Protein AF-A0A246JF49-F1 (afdb_monomer_lite)

Radius of gyration: 30.96 Å; chains: 1; bounding box: 66×32×116 Å

Organism: NCBI:txid431061

pLDDT: mean 73.11, std 18.35, range [35.44, 96.94]

Secondary structure (DSSP, 8-state):
-----------PPPPPP---TTHHHHHHHHHT---GGG--TTTT--HHHHHHHHHHTPPTTS---S---SS--------TT--HHHHHHHHHHHHHHHHHHHHHTTS--SS--THHHHHHHHHHHHHHHHHHHHHHHHHHHHHHHHHHHHHHHHT-

Structure (mmCIF, N/CA/C/O backbone):
data_AF-A0A246JF49-F1
#
_entry.id   AF-A0A246JF49-F1
#
loop_
_atom_site.group_PDB
_atom_site.id
_atom_site.type_symbol
_atom_site.label_atom_id
_atom_site.label_alt_id
_atom_site.label_comp_id
_atom_site.label_asym_id
_atom_site.label_entity_id
_atom_site.label_seq_id
_atom_site.pdbx_PDB_ins_code
_atom_site.Cartn_x
_atom_site.Cartn_y
_atom_site.Cartn_z
_atom_site.occupancy
_atom_site.B_iso_or_equiv
_atom_site.auth_seq_id
_atom_site.auth_comp_id
_atom_site.auth_asym_id
_atom_site.auth_atom_id
_atom_site.pdbx_PDB_model_num
ATOM 1 N N . MET A 1 1 ? 47.143 -18.961 -84.385 1.00 40.41 1 MET A N 1
ATOM 2 C CA . MET A 1 1 ? 47.405 -17.734 -83.596 1.00 40.41 1 MET A CA 1
ATOM 3 C C . MET A 1 1 ? 46.096 -17.390 -82.892 1.00 40.41 1 MET A C 1
ATOM 5 O O . MET A 1 1 ? 45.115 -17.232 -83.598 1.00 40.41 1 MET A O 1
ATOM 9 N N . ALA A 1 2 ? 45.950 -17.706 -81.596 1.00 42.00 2 ALA A N 1
ATOM 10 C CA . ALA A 1 2 ? 46.277 -16.856 -80.426 1.00 42.00 2 ALA A CA 1
ATOM 11 C C . ALA A 1 2 ? 45.307 -15.654 -80.323 1.00 42.00 2 ALA A C 1
ATOM 13 O O . ALA A 1 2 ? 45.207 -14.934 -81.304 1.00 42.00 2 ALA A O 1
ATOM 14 N N . MET A 1 3 ? 44.569 -15.331 -79.251 1.00 53.59 3 MET A N 1
ATOM 15 C CA . MET A 1 3 ? 44.365 -15.784 -77.855 1.00 53.59 3 MET A CA 1
ATOM 16 C C . MET A 1 3 ? 42.979 -15.240 -77.389 1.00 53.59 3 MET A C 1
ATOM 18 O O . MET A 1 3 ? 42.448 -14.349 -78.054 1.00 53.59 3 MET A O 1
ATOM 22 N N . PRO A 1 4 ? 42.398 -15.725 -76.271 1.00 56.62 4 PRO A N 1
ATOM 23 C CA . PRO A 1 4 ? 41.124 -15.258 -75.713 1.00 56.62 4 PRO A CA 1
ATOM 24 C C . PRO A 1 4 ? 41.302 -14.067 -74.748 1.00 56.62 4 PRO A C 1
ATOM 26 O O . PRO A 1 4 ? 42.325 -13.949 -74.078 1.00 56.62 4 PRO A O 1
ATOM 29 N N . ALA A 1 5 ? 40.282 -13.218 -74.635 1.00 50.16 5 ALA A N 1
ATOM 30 C CA . ALA A 1 5 ? 40.129 -12.191 -73.600 1.00 50.16 5 ALA A CA 1
ATOM 31 C C . ALA A 1 5 ? 38.621 -11.997 -73.377 1.00 50.16 5 ALA A C 1
ATOM 33 O O . ALA A 1 5 ? 37.870 -11.962 -74.343 1.00 50.16 5 ALA A O 1
ATOM 34 N N . GLY A 1 6 ? 38.068 -11.893 -72.179 1.00 45.09 6 GLY A N 1
ATOM 35 C CA . GLY A 1 6 ? 38.590 -11.947 -70.825 1.00 45.09 6 GLY A CA 1
ATOM 36 C C . GLY A 1 6 ? 37.361 -11.957 -69.912 1.00 45.09 6 GLY A C 1
ATOM 37 O O . GLY A 1 6 ? 36.331 -11.374 -70.255 1.00 45.09 6 GLY A O 1
ATOM 38 N N . GLY A 1 7 ? 37.447 -12.678 -68.796 1.00 52.38 7 GLY A N 1
ATOM 39 C CA . GLY A 1 7 ? 36.445 -12.621 -67.739 1.00 52.38 7 GLY A CA 1
ATOM 40 C C . GLY A 1 7 ? 36.452 -11.237 -67.098 1.00 52.38 7 GLY A C 1
ATOM 41 O O . GLY A 1 7 ? 37.512 -10.728 -66.740 1.00 52.38 7 GLY A O 1
ATOM 42 N N . GLY A 1 8 ? 35.274 -10.630 -66.996 1.00 47.91 8 GLY A N 1
ATOM 43 C CA . GLY A 1 8 ? 35.033 -9.454 -66.173 1.00 47.91 8 GLY A CA 1
ATOM 44 C C . GLY A 1 8 ? 34.173 -9.870 -64.993 1.00 47.91 8 GLY A C 1
ATOM 45 O O . GLY A 1 8 ? 32.990 -10.152 -65.176 1.00 47.91 8 GLY A O 1
ATOM 46 N N . ASP A 1 9 ? 34.797 -9.943 -63.820 1.00 47.62 9 ASP A N 1
ATOM 47 C CA . ASP A 1 9 ? 34.148 -10.111 -62.524 1.00 47.62 9 ASP A CA 1
ATOM 48 C C . ASP A 1 9 ? 33.047 -9.061 -62.340 1.00 47.62 9 ASP A C 1
ATOM 50 O O . ASP A 1 9 ? 33.297 -7.852 -62.351 1.00 47.62 9 ASP A O 1
ATOM 54 N N . GLY A 1 10 ? 31.816 -9.532 -62.148 1.00 47.66 10 GLY A N 1
ATOM 55 C CA . GLY A 1 10 ? 30.724 -8.725 -61.624 1.00 47.66 10 GLY A CA 1
ATOM 56 C C . GLY A 1 10 ? 30.964 -8.470 -60.142 1.00 47.66 10 GLY A C 1
ATOM 57 O O . GLY A 1 10 ? 30.529 -9.251 -59.304 1.00 47.66 10 GLY A O 1
ATOM 58 N N . GLY A 1 11 ? 31.687 -7.396 -59.824 1.00 47.03 11 GLY A N 1
ATOM 59 C CA . GLY A 1 11 ? 31.828 -6.911 -58.456 1.00 47.03 11 GLY A CA 1
ATOM 60 C C . GLY A 1 11 ? 30.488 -6.390 -57.942 1.00 47.03 11 GLY A C 1
ATOM 61 O O . GLY A 1 11 ? 30.030 -5.327 -58.361 1.00 47.03 11 GLY A O 1
ATOM 62 N N . GLU A 1 12 ? 29.855 -7.145 -57.047 1.00 55.66 12 GLU A N 1
ATOM 63 C CA . GLU A 1 12 ? 28.737 -6.667 -56.235 1.00 55.66 12 GLU A CA 1
ATOM 64 C C . GLU A 1 12 ? 29.178 -5.432 -55.427 1.00 55.66 12 GLU A C 1
ATOM 66 O O . GLU A 1 12 ? 30.285 -5.418 -54.876 1.00 55.66 12 GLU A O 1
ATOM 71 N N . PRO A 1 13 ? 28.354 -4.371 -55.347 1.00 61.47 13 PRO A N 1
ATOM 72 C CA . PRO A 1 13 ? 28.674 -3.222 -54.514 1.00 61.47 13 PRO A CA 1
ATOM 73 C C . PRO A 1 13 ? 28.723 -3.645 -53.036 1.00 61.47 13 PRO A C 1
ATOM 75 O O . PRO A 1 13 ? 27.920 -4.482 -52.616 1.00 61.47 13 PRO A O 1
ATOM 78 N N . PRO A 1 14 ? 29.630 -3.071 -52.222 1.00 59.66 14 PRO A N 1
ATOM 79 C CA . PRO A 1 14 ? 29.676 -3.367 -50.799 1.00 59.66 14 PRO A CA 1
ATOM 80 C C . PRO A 1 14 ? 28.330 -2.998 -50.171 1.00 59.66 14 PRO A C 1
ATOM 82 O O . PRO A 1 14 ? 27.863 -1.863 -50.296 1.00 59.66 14 PRO A O 1
ATOM 85 N N . GLY A 1 15 ? 27.696 -3.978 -49.524 1.00 54.56 15 GLY A N 1
ATOM 86 C CA . GLY A 1 15 ? 26.477 -3.760 -48.757 1.00 54.56 15 GLY A CA 1
ATOM 87 C C . GLY A 1 15 ? 26.682 -2.658 -47.710 1.00 54.56 15 GLY A C 1
ATOM 88 O O . GLY A 1 15 ? 27.812 -2.447 -47.254 1.00 54.56 15 GLY A O 1
ATOM 89 N N . PRO A 1 16 ? 25.613 -1.930 -47.338 1.00 58.16 16 PRO A N 1
ATOM 90 C CA . PRO A 1 16 ? 25.704 -0.892 -46.320 1.00 58.16 16 PRO A CA 1
ATOM 91 C C . PRO A 1 16 ? 26.323 -1.470 -45.038 1.00 58.16 16 PRO A C 1
ATOM 93 O O . PRO A 1 16 ? 26.083 -2.643 -44.727 1.00 58.16 16 PRO A O 1
ATOM 96 N N . PRO A 1 17 ? 27.126 -0.681 -44.296 1.00 58.16 17 PRO A N 1
ATOM 97 C CA . PRO A 1 17 ? 27.689 -1.146 -43.038 1.00 58.16 17 PRO A CA 1
ATOM 98 C C . PRO A 1 17 ? 26.547 -1.627 -42.134 1.00 58.16 17 PRO A C 1
ATOM 100 O O . PRO A 1 17 ? 25.469 -1.022 -42.168 1.00 58.16 17 PRO A O 1
ATOM 103 N N . PRO A 1 18 ? 26.748 -2.698 -41.343 1.00 54.56 18 PRO A N 1
ATOM 104 C CA . PRO A 1 18 ? 25.752 -3.123 -40.374 1.00 54.56 18 PRO A CA 1
ATOM 105 C C . PRO A 1 18 ? 25.425 -1.916 -39.500 1.00 54.56 18 PRO A C 1
ATOM 107 O O . PRO A 1 18 ? 26.291 -1.384 -38.805 1.00 54.56 18 PRO A O 1
ATOM 110 N N . THR A 1 19 ? 24.189 -1.432 -39.599 1.00 52.34 19 THR A N 1
ATOM 111 C CA . THR A 1 19 ? 23.685 -0.401 -38.708 1.00 52.34 19 THR A CA 1
ATOM 112 C C . THR A 1 19 ? 23.844 -0.934 -37.297 1.00 52.34 19 THR A C 1
ATOM 114 O O . THR A 1 19 ? 23.378 -2.031 -36.987 1.00 52.34 19 THR A O 1
ATOM 117 N N . CYS A 1 20 ? 24.553 -0.175 -36.464 1.00 47.50 20 CYS A N 1
ATOM 118 C CA . CYS A 1 20 ? 24.690 -0.407 -35.039 1.00 47.50 20 CYS A CA 1
ATOM 119 C C . CYS A 1 20 ? 23.289 -0.466 -34.412 1.00 47.50 20 CYS A C 1
ATOM 121 O O . CYS A 1 20 ? 22.756 0.531 -33.942 1.00 47.50 20 CYS A O 1
ATOM 123 N N . ALA A 1 21 ? 22.674 -1.647 -34.415 1.00 47.59 21 ALA A N 1
ATOM 124 C CA . ALA A 1 21 ? 21.397 -1.934 -33.772 1.00 47.59 21 ALA A CA 1
ATOM 125 C C . ALA A 1 21 ? 21.523 -2.001 -32.236 1.00 47.59 21 ALA A C 1
ATOM 127 O O . ALA A 1 21 ? 20.625 -2.501 -31.567 1.00 47.59 21 ALA A O 1
ATOM 128 N N . ALA A 1 22 ? 22.641 -1.519 -31.684 1.00 48.09 22 ALA A N 1
ATOM 129 C CA . ALA A 1 22 ? 22.886 -1.436 -30.253 1.00 48.09 22 ALA A CA 1
ATOM 130 C C . ALA A 1 22 ? 22.164 -0.235 -29.612 1.00 48.09 22 ALA A C 1
ATOM 132 O O . ALA A 1 22 ? 21.688 -0.371 -28.495 1.00 48.09 22 ALA A O 1
ATOM 133 N N . ASP A 1 23 ? 21.964 0.874 -30.337 1.00 47.97 23 ASP A N 1
ATOM 134 C CA . ASP A 1 23 ? 21.362 2.091 -29.756 1.00 47.97 23 ASP A CA 1
ATOM 135 C C . ASP A 1 23 ? 19.824 2.135 -29.841 1.00 47.97 23 ASP A C 1
ATOM 137 O O . ASP A 1 23 ? 19.176 2.940 -29.178 1.00 47.97 23 ASP A O 1
ATOM 141 N N . ALA A 1 24 ? 19.197 1.269 -30.645 1.00 46.12 24 ALA A N 1
ATOM 142 C CA . ALA A 1 24 ? 17.740 1.269 -30.817 1.00 46.12 24 ALA A CA 1
ATOM 143 C C . ALA A 1 24 ? 16.989 0.489 -29.720 1.00 46.12 24 ALA A C 1
ATOM 145 O O . ALA A 1 24 ? 15.789 0.694 -29.539 1.00 46.12 24 ALA A O 1
ATOM 146 N N . ALA A 1 25 ? 17.671 -0.411 -29.003 1.00 47.34 25 ALA A N 1
ATOM 147 C CA . ALA A 1 25 ? 17.065 -1.210 -27.938 1.00 47.34 25 ALA A CA 1
ATOM 148 C C . ALA A 1 25 ? 16.906 -0.416 -26.629 1.00 47.34 25 ALA A C 1
ATOM 150 O O . ALA A 1 25 ? 15.902 -0.585 -25.935 1.00 47.34 25 ALA A O 1
ATOM 151 N N . ASP A 1 26 ? 17.843 0.489 -26.330 1.00 47.78 26 ASP A N 1
ATOM 152 C CA . ASP A 1 26 ? 17.783 1.338 -25.133 1.00 47.78 26 ASP A CA 1
ATOM 153 C C . ASP A 1 26 ? 16.735 2.451 -25.258 1.00 47.78 26 ASP A C 1
ATOM 155 O O . ASP A 1 26 ? 16.041 2.773 -24.291 1.00 47.78 26 ASP A O 1
ATOM 159 N N . ASP A 1 27 ? 16.520 2.979 -26.464 1.00 46.75 27 ASP A N 1
ATOM 160 C CA . ASP A 1 27 ? 15.551 4.056 -26.698 1.00 46.75 27 ASP A CA 1
ATOM 161 C C . ASP A 1 27 ? 14.083 3.571 -26.578 1.00 46.75 27 ASP A C 1
ATOM 163 O O . ASP A 1 27 ? 13.183 4.343 -26.231 1.00 46.75 27 ASP A O 1
ATOM 167 N N . ASP A 1 28 ? 13.824 2.272 -26.792 1.00 49.16 28 ASP A N 1
ATOM 168 C CA . ASP A 1 28 ? 12.492 1.653 -26.652 1.00 49.16 28 ASP A CA 1
ATOM 169 C C . ASP A 1 28 ? 12.162 1.286 -25.183 1.00 49.16 28 ASP A C 1
ATOM 171 O O . ASP A 1 28 ? 10.991 1.284 -24.784 1.00 49.16 28 ASP A O 1
ATOM 175 N N . LEU A 1 29 ? 13.187 1.070 -24.342 1.00 51.66 29 LEU A N 1
ATOM 176 C CA . LEU A 1 29 ? 13.067 0.903 -22.883 1.00 51.66 29 LEU A CA 1
ATOM 177 C C . LEU A 1 29 ? 12.678 2.216 -22.182 1.00 51.66 29 LEU A C 1
ATOM 179 O O . LEU A 1 29 ? 11.835 2.210 -21.281 1.00 51.66 29 LEU A O 1
ATOM 183 N N . VAL A 1 30 ? 13.216 3.353 -22.638 1.00 50.25 30 VAL A N 1
ATOM 184 C CA . VAL A 1 30 ? 12.867 4.696 -22.128 1.00 50.25 30 VAL A CA 1
ATOM 185 C C . VAL A 1 30 ? 11.428 5.080 -22.472 1.00 50.25 30 VAL A C 1
ATOM 187 O O . VAL A 1 30 ? 10.720 5.672 -21.653 1.00 50.25 30 VAL A O 1
ATOM 190 N N . ARG A 1 31 ? 10.962 4.731 -23.679 1.00 46.41 31 ARG A N 1
ATOM 191 C CA . ARG A 1 31 ? 9.649 5.156 -24.201 1.00 46.41 31 ARG A CA 1
ATOM 192 C C . ARG A 1 31 ? 8.463 4.352 -23.662 1.00 46.41 31 ARG A C 1
ATOM 194 O O . ARG A 1 31 ? 7.331 4.822 -23.761 1.00 46.41 31 ARG A O 1
ATOM 201 N N . ARG A 1 32 ? 8.684 3.185 -23.046 1.00 58.06 32 ARG A N 1
ATOM 202 C CA . ARG A 1 32 ? 7.617 2.322 -22.489 1.00 58.06 32 ARG A CA 1
ATOM 203 C C . ARG A 1 32 ? 7.511 2.366 -20.965 1.00 58.06 32 ARG A C 1
ATOM 205 O O . ARG A 1 32 ? 7.029 1.422 -20.339 1.00 58.06 32 ARG A O 1
ATOM 212 N N . ARG A 1 33 ? 7.943 3.458 -20.333 1.00 74.25 33 ARG A N 1
ATOM 213 C CA . ARG A 1 33 ? 7.858 3.583 -18.878 1.00 74.25 33 ARG A CA 1
ATOM 214 C C . ARG A 1 33 ? 6.417 3.837 -18.431 1.00 74.25 33 ARG A C 1
ATOM 216 O O . ARG A 1 33 ? 5.882 4.929 -18.601 1.00 74.25 33 ARG A O 1
ATOM 223 N N . ILE A 1 34 ? 5.812 2.847 -17.776 1.00 82.81 34 ILE A N 1
ATOM 224 C CA . ILE A 1 34 ? 4.566 3.048 -17.027 1.00 82.81 34 ILE A CA 1
ATOM 225 C C . ILE A 1 34 ? 4.872 4.030 -15.882 1.00 82.81 34 ILE A C 1
ATOM 227 O O . ILE A 1 34 ? 5.784 3.749 -15.089 1.00 82.81 34 ILE A O 1
ATOM 231 N N . PRO A 1 35 ? 4.161 5.170 -15.773 1.00 89.69 35 PRO A N 1
ATOM 232 C CA . PRO A 1 35 ? 4.380 6.116 -14.684 1.00 89.69 35 PRO A CA 1
ATOM 233 C C . PRO A 1 35 ? 4.177 5.442 -13.325 1.00 89.69 35 PRO A C 1
ATOM 235 O O . PRO A 1 35 ? 3.277 4.616 -13.184 1.00 89.69 35 PRO A O 1
ATOM 238 N N . LEU A 1 36 ? 4.976 5.817 -12.319 1.00 90.62 36 LEU A N 1
ATOM 239 C CA . LEU A 1 36 ? 5.034 5.148 -11.009 1.00 90.62 36 LEU A CA 1
ATOM 240 C C . LEU A 1 36 ? 3.650 4.890 -10.392 1.00 90.62 36 LEU A C 1
ATOM 242 O O . LEU A 1 36 ? 3.382 3.795 -9.907 1.00 90.62 36 LEU A O 1
ATOM 246 N N . LEU A 1 37 ? 2.751 5.875 -10.467 1.00 94.06 37 LEU A N 1
ATOM 247 C CA . LEU A 1 37 ? 1.401 5.798 -9.900 1.00 94.06 37 LEU A CA 1
ATOM 248 C C . LEU A 1 37 ? 0.482 4.784 -10.603 1.00 94.06 37 LEU A C 1
ATOM 250 O O . LEU A 1 37 ? -0.488 4.326 -10.004 1.00 94.06 37 LEU A O 1
ATOM 254 N N . HIS A 1 38 ? 0.774 4.424 -11.852 1.00 93.06 38 HIS A N 1
ATOM 255 C CA . HIS A 1 38 ? -0.003 3.463 -12.638 1.00 93.06 38 HIS A CA 1
ATOM 256 C C . HIS A 1 38 ? 0.586 2.050 -12.617 1.00 93.06 38 HIS A C 1
ATOM 258 O O . HIS A 1 38 ? -0.009 1.138 -13.186 1.00 93.06 38 HIS A O 1
ATOM 264 N N . ARG A 1 39 ? 1.740 1.850 -11.972 1.00 90.44 39 ARG A N 1
ATOM 265 C CA . ARG A 1 39 ? 2.373 0.532 -11.868 1.00 90.44 39 ARG A CA 1
ATOM 266 C C . ARG A 1 39 ? 1.613 -0.377 -10.921 1.00 90.44 39 ARG A C 1
ATOM 268 O O . ARG A 1 39 ? 1.010 0.105 -9.969 1.00 90.44 39 ARG A O 1
ATOM 275 N N . GLN A 1 40 ? 1.694 -1.676 -11.185 1.00 92.56 40 GLN A N 1
ATOM 276 C CA . GLN A 1 40 ? 1.131 -2.746 -10.365 1.00 92.56 40 GLN A CA 1
ATOM 277 C C . GLN A 1 40 ? 2.280 -3.568 -9.760 1.00 92.56 40 GLN A C 1
ATOM 279 O O . GLN A 1 40 ? 2.639 -4.600 -10.328 1.00 92.56 40 GLN A O 1
ATOM 284 N N . PRO A 1 41 ? 2.880 -3.122 -8.641 1.00 90.06 41 PRO A N 1
ATOM 285 C CA . PRO A 1 41 ? 4.068 -3.766 -8.058 1.00 90.06 41 PRO A CA 1
ATOM 286 C C . PRO A 1 41 ? 3.809 -5.215 -7.608 1.00 90.06 41 PRO A C 1
ATOM 288 O O . PRO A 1 41 ? 4.726 -6.010 -7.485 1.00 90.06 41 PRO A O 1
ATOM 291 N N . LEU A 1 42 ? 2.544 -5.595 -7.404 1.00 89.44 42 LEU A N 1
ATOM 292 C CA . LEU A 1 42 ? 2.159 -6.942 -6.976 1.00 89.44 42 LEU A CA 1
ATOM 293 C C . LEU A 1 42 ? 1.791 -7.885 -8.133 1.00 89.44 42 LEU A C 1
ATOM 295 O O . LEU A 1 42 ? 1.412 -9.030 -7.887 1.00 89.44 42 LEU A O 1
ATOM 299 N N . HIS A 1 43 ? 1.840 -7.427 -9.389 1.00 88.94 43 HIS A N 1
ATOM 300 C CA . HIS A 1 43 ? 1.297 -8.187 -10.521 1.00 88.94 43 HIS A CA 1
ATOM 301 C C . HIS A 1 43 ? 1.983 -9.551 -10.715 1.00 88.94 43 HIS A C 1
ATOM 303 O O . HIS A 1 43 ? 1.318 -10.527 -11.057 1.00 88.94 43 HIS A O 1
ATOM 309 N N . GLY A 1 44 ? 3.296 -9.622 -10.474 1.00 85.00 44 GLY A N 1
ATOM 310 C CA . GLY A 1 44 ? 4.097 -10.845 -10.601 1.00 85.00 44 GLY A CA 1
ATOM 311 C C . GLY A 1 44 ? 4.240 -11.661 -9.314 1.00 85.00 44 GLY A C 1
ATOM 312 O O . GLY A 1 44 ? 4.874 -12.714 -9.339 1.00 85.00 44 GLY A O 1
ATOM 313 N N . GLU A 1 45 ? 3.673 -11.200 -8.198 1.00 88.00 45 GLU A N 1
ATOM 314 C CA . GLU A 1 45 ? 3.964 -11.766 -6.882 1.00 88.00 45 GLU A CA 1
ATOM 315 C C . GLU A 1 45 ? 3.128 -13.006 -6.542 1.00 88.00 45 GLU A C 1
ATOM 317 O O . GLU A 1 45 ? 1.932 -13.118 -6.851 1.00 88.00 45 GLU A O 1
ATOM 322 N N . SER A 1 46 ? 3.759 -13.957 -5.851 1.00 85.38 46 SER A N 1
ATOM 323 C CA . SER A 1 46 ? 3.108 -15.192 -5.391 1.00 85.38 46 SER A CA 1
ATOM 324 C C . SER A 1 46 ? 2.112 -14.930 -4.254 1.00 85.38 46 SER A C 1
ATOM 326 O O . SER A 1 46 ? 2.233 -13.947 -3.531 1.00 85.38 46 SER A O 1
ATOM 328 N N . GLU A 1 47 ? 1.126 -15.814 -4.061 1.00 83.88 47 GLU A N 1
ATOM 329 C CA . GLU A 1 47 ? 0.161 -15.661 -2.951 1.00 83.88 47 GLU A CA 1
ATOM 330 C C . GLU A 1 47 ? 0.875 -15.734 -1.599 1.00 83.88 47 GLU A C 1
ATOM 332 O O . GLU A 1 47 ? 0.617 -14.915 -0.728 1.00 83.88 47 GLU A O 1
ATOM 337 N N . ALA A 1 48 ? 1.873 -16.615 -1.485 1.00 80.06 48 ALA A N 1
ATOM 338 C CA . ALA A 1 48 ? 2.722 -16.723 -0.303 1.00 80.06 48 ALA A CA 1
ATOM 339 C C . ALA A 1 48 ? 3.479 -15.422 0.016 1.00 80.06 48 ALA A C 1
ATOM 341 O O . ALA A 1 48 ? 3.736 -15.137 1.182 1.00 80.06 48 ALA A O 1
ATOM 342 N N . PHE A 1 49 ? 3.836 -14.630 -1.000 1.00 81.12 49 PHE A N 1
ATOM 343 C CA . PHE A 1 49 ? 4.458 -13.324 -0.794 1.00 81.12 49 PHE A CA 1
ATOM 344 C C . PHE A 1 49 ? 3.446 -12.275 -0.319 1.00 81.12 49 PHE A C 1
ATOM 346 O O . PHE A 1 49 ? 3.757 -11.485 0.568 1.00 81.12 49 PHE A O 1
ATOM 353 N N . LEU A 1 50 ? 2.228 -12.284 -0.868 1.00 82.94 50 LEU A N 1
ATOM 354 C CA . LEU A 1 50 ? 1.151 -11.396 -0.417 1.00 82.94 50 LEU A CA 1
ATOM 355 C C . LEU A 1 50 ? 0.747 -11.689 1.027 1.00 82.94 50 LEU A C 1
ATOM 357 O O . LEU A 1 50 ? 0.531 -10.759 1.805 1.00 82.94 50 LEU A O 1
ATOM 361 N N . ASP A 1 51 ? 0.712 -12.972 1.386 1.00 82.25 51 ASP A N 1
ATOM 362 C CA . ASP A 1 51 ? 0.613 -13.389 2.771 1.00 82.25 51 ASP A CA 1
ATOM 363 C C . ASP A 1 51 ? 1.826 -12.840 3.518 1.00 82.25 51 ASP A C 1
ATOM 365 O O . ASP A 1 51 ? 1.654 -11.948 4.328 1.00 82.25 51 ASP A O 1
ATOM 369 N N . PHE A 1 52 ? 3.063 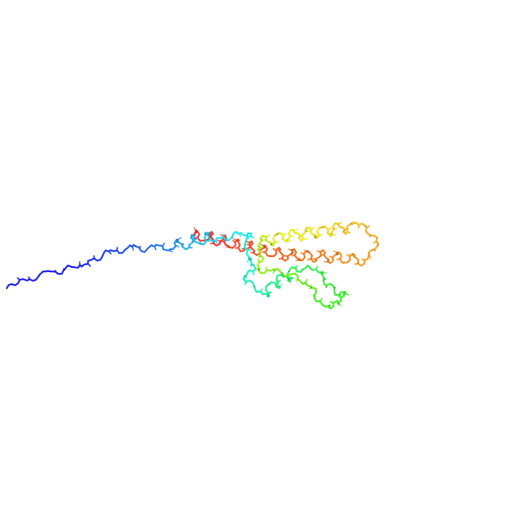-13.210 3.199 1.00 82.25 52 PHE A N 1
ATOM 370 C CA . PHE A 1 52 ? 4.241 -12.687 3.908 1.00 82.25 52 PHE A CA 1
ATOM 371 C C . PHE A 1 52 ? 4.219 -11.161 4.157 1.00 82.25 52 PHE A C 1
ATOM 373 O O . PHE A 1 52 ? 4.444 -10.734 5.291 1.00 82.25 52 PHE A O 1
ATOM 380 N N . LEU A 1 53 ? 3.854 -10.348 3.158 1.00 81.19 53 LEU A N 1
ATOM 381 C CA . LEU A 1 53 ? 3.642 -8.901 3.297 1.00 81.19 53 LEU A CA 1
ATOM 382 C C . LEU A 1 53 ? 2.642 -8.553 4.402 1.00 81.19 53 LEU A C 1
ATOM 384 O O . LEU A 1 53 ? 2.897 -7.675 5.224 1.00 81.19 53 LEU A O 1
ATOM 388 N N . ALA A 1 54 ? 1.506 -9.231 4.444 1.00 82.12 54 ALA A N 1
ATOM 389 C CA . ALA A 1 54 ? 0.526 -9.041 5.495 1.00 82.12 54 ALA A CA 1
ATOM 390 C C . ALA A 1 54 ? 0.983 -9.602 6.862 1.00 82.12 54 ALA A C 1
ATOM 392 O O . ALA A 1 54 ? 0.390 -9.244 7.866 1.00 82.12 54 ALA A O 1
ATOM 393 N N . ASP A 1 55 ? 2.008 -10.460 6.954 1.00 80.94 55 ASP A N 1
ATOM 394 C CA . ASP A 1 55 ? 2.505 -10.981 8.246 1.00 80.94 55 ASP A CA 1
ATOM 395 C C . ASP A 1 55 ? 3.512 -10.010 8.851 1.00 80.94 55 ASP A C 1
ATOM 397 O O . ASP A 1 55 ? 3.433 -9.665 10.028 1.00 80.94 55 ASP A O 1
ATOM 401 N N . ILE A 1 56 ? 4.449 -9.525 8.033 1.00 80.06 56 ILE A N 1
ATOM 402 C CA . ILE A 1 56 ? 5.478 -8.583 8.492 1.00 80.06 56 ILE A CA 1
ATOM 403 C C . ILE A 1 56 ? 4.893 -7.231 8.908 1.00 80.06 56 ILE A C 1
ATOM 405 O O . ILE A 1 56 ? 5.496 -6.524 9.710 1.00 80.06 56 ILE A O 1
ATOM 409 N N . ASN A 1 57 ? 3.717 -6.887 8.378 1.00 77.00 57 ASN A N 1
ATOM 410 C CA . ASN A 1 57 ? 2.989 -5.665 8.704 1.00 77.00 57 ASN A CA 1
ATOM 411 C C . ASN A 1 57 ? 1.990 -5.852 9.861 1.00 77.00 57 ASN A C 1
ATOM 413 O O . ASN A 1 57 ? 1.200 -4.948 10.149 1.00 77.00 57 ASN A O 1
ATOM 417 N N . GLU A 1 58 ? 1.983 -7.007 10.538 1.00 75.38 58 GLU A N 1
ATOM 418 C CA . GLU A 1 58 ? 1.221 -7.171 11.778 1.00 75.38 58 GLU A CA 1
ATOM 419 C C . GLU A 1 58 ? 1.756 -6.239 12.877 1.00 75.38 58 GLU A C 1
ATOM 421 O O . GLU A 1 58 ? 2.953 -6.174 13.149 1.00 75.38 58 GLU A O 1
ATOM 426 N N . VAL A 1 59 ? 0.852 -5.527 13.557 1.00 62.72 59 VAL A N 1
ATOM 427 C CA . VAL A 1 59 ? 1.211 -4.655 14.683 1.00 62.72 59 VAL A CA 1
ATOM 428 C C . VAL A 1 59 ? 1.496 -5.519 15.927 1.00 62.72 59 VAL A C 1
ATOM 430 O O . VAL A 1 59 ? 0.597 -6.241 16.383 1.00 62.72 59 VAL A O 1
ATOM 433 N N . PRO A 1 60 ? 2.709 -5.461 16.520 1.00 59.50 60 PRO A N 1
ATOM 434 C CA . PRO A 1 60 ? 3.045 -6.228 17.719 1.00 59.50 60 PRO A CA 1
ATOM 435 C C . PRO A 1 60 ? 2.091 -5.922 18.884 1.00 59.50 60 PRO A C 1
ATOM 437 O O . PRO A 1 60 ? 1.744 -4.769 19.128 1.00 59.50 60 PRO A O 1
ATOM 440 N N . GLY A 1 61 ? 1.680 -6.952 19.632 1.00 56.22 61 GLY A N 1
ATOM 441 C CA . GLY A 1 61 ? 0.769 -6.810 20.782 1.00 56.22 61 GLY A CA 1
ATOM 442 C C . GLY A 1 61 ? -0.720 -7.034 20.480 1.00 56.22 61 GLY A C 1
ATOM 443 O O . GLY A 1 61 ? -1.522 -7.041 21.407 1.00 56.22 61 GLY A O 1
ATOM 444 N N . ARG A 1 62 ? -1.090 -7.302 19.217 1.00 54.66 62 ARG A N 1
ATOM 445 C CA . ARG A 1 62 ? -2.445 -7.720 18.789 1.00 54.66 62 ARG A CA 1
ATOM 446 C C . ARG A 1 62 ? -2.916 -9.039 19.423 1.00 54.66 62 ARG A C 1
ATOM 448 O O . ARG A 1 62 ? -4.108 -9.296 19.528 1.00 54.66 62 ARG A O 1
ATOM 455 N N . ARG A 1 63 ? -1.978 -9.911 19.800 1.00 52.75 63 ARG A N 1
ATOM 456 C CA . ARG A 1 63 ? -2.241 -11.304 20.189 1.00 52.75 63 ARG A CA 1
ATOM 457 C C . ARG A 1 63 ? -1.723 -11.607 21.593 1.00 52.75 63 ARG A C 1
ATOM 459 O O . ARG A 1 63 ? -0.895 -12.494 21.766 1.00 52.75 63 ARG A O 1
ATOM 466 N N . GLU A 1 64 ? -2.216 -10.909 22.614 1.00 40.94 64 GLU A N 1
ATOM 467 C CA . GLU A 1 64 ? -2.344 -11.608 23.896 1.00 40.94 64 GLU A CA 1
ATOM 468 C C . GLU A 1 64 ? -3.523 -12.582 23.750 1.00 40.94 64 GLU A C 1
ATOM 470 O O . GLU A 1 64 ? -4.628 -12.144 23.420 1.00 40.94 64 GLU A O 1
ATOM 475 N N . PRO A 1 65 ? -3.330 -13.899 23.941 1.00 41.47 65 PRO A N 1
ATOM 476 C CA . PRO A 1 65 ? -4.389 -14.887 23.785 1.00 41.47 65 PRO A CA 1
ATOM 477 C C . PRO A 1 65 ? -5.346 -14.785 24.976 1.00 41.47 65 PRO A C 1
ATOM 479 O O . PRO A 1 65 ? -5.332 -15.628 25.867 1.00 41.47 65 PRO A O 1
ATOM 482 N N . ARG A 1 66 ? -6.156 -13.724 25.043 1.00 46.94 66 ARG A N 1
ATOM 483 C CA . ARG A 1 66 ? -7.166 -13.583 26.098 1.00 46.94 66 ARG A CA 1
ATOM 484 C C . ARG A 1 66 ? -8.511 -14.167 25.710 1.00 46.94 66 ARG A C 1
ATOM 486 O O . ARG A 1 66 ? -9.208 -14.625 26.602 1.00 46.94 66 ARG A O 1
ATOM 493 N N . HIS A 1 67 ? -8.846 -14.269 24.425 1.00 38.50 67 HIS A N 1
ATOM 494 C CA . HIS A 1 67 ? -10.064 -14.958 24.000 1.00 38.50 67 HIS A CA 1
ATOM 495 C C . HIS A 1 67 ? -9.836 -15.709 22.689 1.00 38.50 67 HIS A C 1
ATOM 497 O O . HIS A 1 67 ? -9.725 -15.117 21.619 1.00 38.50 67 HIS A O 1
ATOM 503 N N . ALA A 1 68 ? -9.791 -17.038 22.779 1.00 38.31 68 ALA A N 1
ATOM 504 C CA . ALA A 1 68 ? -9.906 -17.929 21.635 1.00 38.31 68 ALA A CA 1
ATOM 505 C C . ALA A 1 68 ? -11.312 -17.792 21.025 1.00 38.31 68 ALA A C 1
ATOM 507 O O . ALA A 1 68 ? -12.207 -18.583 21.312 1.00 38.31 68 ALA A O 1
ATOM 508 N N . ARG A 1 69 ? -11.533 -16.771 20.192 1.00 42.38 69 ARG A N 1
ATOM 509 C CA . ARG A 1 69 ? -12.646 -16.784 19.241 1.00 42.38 69 ARG A CA 1
ATOM 510 C C . ARG A 1 69 ? -12.183 -17.570 18.018 1.00 42.38 69 ARG A C 1
ATOM 512 O O . ARG A 1 69 ? -11.290 -17.155 17.289 1.00 42.38 69 ARG A O 1
ATOM 519 N N . HIS A 1 70 ? -12.743 -18.768 17.879 1.00 35.44 70 HIS A N 1
ATOM 520 C CA . HIS A 1 70 ? -12.632 -19.612 16.698 1.00 35.44 70 HIS A CA 1
ATOM 521 C C . HIS A 1 70 ? -13.050 -18.838 15.439 1.00 35.44 70 HIS A C 1
ATOM 523 O O . HIS A 1 70 ? -14.121 -18.239 15.415 1.00 35.44 70 HIS A O 1
ATOM 529 N N . GLY A 1 71 ? -12.210 -18.895 14.404 1.00 39.97 71 GLY A N 1
ATOM 530 C CA . GLY A 1 71 ? -12.400 -18.200 13.130 1.00 39.97 71 GLY A CA 1
ATOM 531 C C . GLY A 1 71 ? -11.344 -17.119 12.955 1.00 39.97 71 GLY A C 1
ATOM 532 O O . GLY A 1 71 ? -11.430 -16.066 13.576 1.00 39.97 71 GLY A O 1
ATOM 533 N N . GLY A 1 72 ? -10.315 -17.401 12.150 1.00 47.94 72 GLY A N 1
ATOM 534 C CA . GLY A 1 72 ? -9.287 -16.416 11.820 1.00 47.94 72 GLY A CA 1
ATOM 535 C C . GLY A 1 72 ? -9.951 -15.148 11.292 1.00 47.94 72 GLY A C 1
ATOM 536 O O . GLY A 1 72 ? -10.687 -15.200 10.310 1.00 47.94 72 GLY A O 1
ATOM 537 N N . TRP A 1 73 ? -9.741 -14.033 11.987 1.00 53.72 73 TRP A N 1
ATOM 538 C CA . TRP A 1 73 ? -10.212 -12.729 11.540 1.00 53.72 73 TRP A CA 1
ATOM 539 C C . TRP A 1 73 ? -9.668 -12.465 10.133 1.00 53.72 73 TRP A C 1
ATOM 541 O O . TRP A 1 73 ? -8.502 -12.795 9.882 1.00 53.72 73 TRP A O 1
ATOM 551 N N . PRO A 1 74 ? -10.480 -11.919 9.210 1.00 60.12 74 PRO A N 1
ATOM 552 C CA . PRO A 1 74 ? -10.048 -11.693 7.841 1.00 60.12 74 PRO A CA 1
ATOM 553 C C . PRO A 1 74 ? -8.840 -10.758 7.854 1.00 60.12 74 PRO A C 1
ATOM 555 O O . PRO A 1 74 ? -8.914 -9.612 8.287 1.00 60.12 74 PRO A O 1
ATOM 558 N N . ARG A 1 75 ? -7.700 -11.289 7.428 1.00 72.88 75 ARG A N 1
ATOM 559 C CA . ARG A 1 75 ? -6.464 -10.538 7.267 1.00 72.88 75 ARG A CA 1
ATOM 560 C C . ARG A 1 75 ? -6.543 -9.741 5.978 1.00 72.88 75 ARG A C 1
ATOM 562 O O . ARG A 1 75 ? -7.012 -10.250 4.961 1.00 72.88 75 ARG A O 1
ATOM 569 N N . PHE A 1 76 ? -6.096 -8.494 6.023 1.00 83.25 76 PHE A N 1
ATOM 570 C CA . PHE A 1 76 ? -6.041 -7.680 4.823 1.00 83.25 76 PHE A CA 1
ATOM 571 C C . PHE A 1 76 ? -4.881 -8.138 3.945 1.00 83.25 76 PHE A C 1
ATOM 573 O O . PHE A 1 76 ? -3.731 -8.137 4.374 1.00 83.25 76 PHE A O 1
ATOM 580 N N . VAL A 1 77 ? -5.200 -8.509 2.709 1.00 86.19 77 VAL A N 1
ATOM 581 C CA . VAL A 1 77 ? -4.221 -8.882 1.692 1.00 86.19 77 VAL A CA 1
ATOM 582 C C . VAL A 1 77 ? -4.427 -7.958 0.493 1.00 86.19 77 VAL A C 1
ATOM 584 O O . VAL A 1 77 ? -5.534 -7.914 -0.057 1.00 86.19 77 VAL A O 1
ATOM 587 N N . PRO A 1 78 ? -3.411 -7.180 0.083 1.00 86.31 78 PRO A N 1
ATOM 588 C CA . PRO A 1 78 ? -3.551 -6.270 -1.042 1.00 86.31 78 PRO A CA 1
ATOM 589 C C . PRO A 1 78 ? -3.736 -7.043 -2.356 1.00 86.31 78 PRO A C 1
ATOM 591 O O . PRO A 1 78 ? -3.124 -8.081 -2.598 1.00 86.31 78 PRO A O 1
ATOM 594 N N . SER A 1 79 ? -4.595 -6.520 -3.233 1.00 90.19 79 SER A N 1
ATOM 595 C CA . SER A 1 79 ? -4.871 -7.131 -4.538 1.00 90.19 79 SER A CA 1
ATOM 596 C C . SER A 1 79 ? -3.664 -7.038 -5.475 1.00 90.19 79 SER A C 1
ATOM 598 O O . SER A 1 79 ? -3.067 -5.974 -5.609 1.00 90.19 79 SER A O 1
ATOM 600 N N . ARG A 1 80 ? -3.385 -8.101 -6.239 1.00 89.25 80 ARG A N 1
ATOM 601 C CA . ARG A 1 80 ? -2.353 -8.103 -7.299 1.00 89.25 80 ARG A CA 1
ATOM 602 C C . ARG A 1 80 ? -2.547 -7.025 -8.363 1.00 89.25 80 ARG A C 1
ATOM 604 O O . ARG A 1 80 ? -1.584 -6.556 -8.958 1.00 89.25 80 ARG A O 1
ATOM 611 N N . ALA A 1 81 ? -3.797 -6.646 -8.625 1.00 91.75 81 ALA A N 1
ATOM 612 C CA . ALA A 1 81 ? -4.131 -5.614 -9.603 1.00 91.75 81 ALA A CA 1
ATOM 613 C C . ALA A 1 81 ? -4.005 -4.189 -9.033 1.00 91.75 81 ALA A C 1
ATOM 615 O O . ALA A 1 81 ? -4.242 -3.216 -9.756 1.00 91.75 81 ALA A O 1
ATOM 616 N N . MET A 1 82 ? -3.673 -4.054 -7.744 1.00 92.62 82 MET A N 1
ATOM 617 C CA . MET A 1 82 ? -3.538 -2.766 -7.081 1.00 92.62 82 MET A CA 1
ATOM 618 C C . MET A 1 82 ? -2.418 -1.959 -7.725 1.00 92.62 82 MET A C 1
ATOM 620 O O . MET A 1 82 ? -1.288 -2.425 -7.860 1.00 92.62 82 MET A O 1
ATOM 624 N N . THR A 1 83 ? -2.746 -0.730 -8.115 1.00 95.69 83 THR A N 1
ATOM 625 C CA . THR A 1 83 ? -1.745 0.218 -8.589 1.00 95.69 83 THR A CA 1
ATOM 626 C C . THR A 1 83 ? -1.107 0.958 -7.421 1.00 95.69 83 THR A C 1
ATOM 628 O O . THR A 1 83 ? -1.748 1.137 -6.384 1.00 95.69 83 THR A O 1
ATOM 631 N N . THR A 1 84 ? 0.109 1.477 -7.593 1.00 94.94 84 THR A N 1
ATOM 632 C CA . THR A 1 84 ? 0.769 2.334 -6.589 1.00 94.94 84 THR A CA 1
ATOM 633 C C . THR A 1 84 ? -0.107 3.529 -6.196 1.00 94.94 84 THR A C 1
ATOM 635 O O . THR A 1 84 ? -0.232 3.864 -5.021 1.00 94.94 84 THR A O 1
ATOM 638 N N . GLY A 1 85 ? -0.765 4.164 -7.172 1.00 95.25 85 GLY A N 1
ATOM 639 C CA . GLY A 1 85 ? -1.698 5.264 -6.924 1.00 95.25 85 GLY A CA 1
ATOM 640 C C . GLY A 1 85 ? -2.944 4.821 -6.154 1.00 95.25 85 GLY A C 1
ATOM 641 O O . GLY A 1 85 ? -3.386 5.526 -5.247 1.00 95.25 85 GLY A O 1
ATOM 642 N N . GLY A 1 86 ? -3.478 3.635 -6.463 1.00 96.12 86 GLY A N 1
ATOM 643 C CA . GLY A 1 86 ? -4.581 3.032 -5.713 1.00 96.12 86 GLY A CA 1
ATOM 644 C C . GLY A 1 86 ? -4.195 2.699 -4.269 1.00 96.12 86 GLY A C 1
ATOM 645 O O . GLY A 1 86 ? -4.977 2.960 -3.353 1.00 96.12 86 GLY A O 1
ATOM 646 N N . ALA A 1 87 ? -2.973 2.201 -4.057 1.00 94.88 87 ALA A N 1
ATOM 647 C CA . ALA A 1 87 ? -2.424 1.938 -2.733 1.00 94.88 87 ALA A CA 1
ATOM 648 C C . ALA A 1 87 ? -2.282 3.230 -1.915 1.00 94.88 87 ALA A C 1
ATOM 650 O O . ALA A 1 87 ? -2.749 3.280 -0.782 1.00 94.88 87 ALA A O 1
ATOM 651 N N . LEU A 1 88 ? -1.742 4.305 -2.503 1.00 96.88 88 LEU A N 1
ATOM 652 C CA . LEU A 1 88 ? -1.626 5.621 -1.854 1.00 96.88 88 LEU A CA 1
ATOM 653 C C . LEU A 1 88 ? -2.982 6.221 -1.468 1.00 96.88 88 LEU A C 1
ATOM 655 O O . LEU A 1 88 ? -3.126 6.780 -0.379 1.00 96.88 88 LEU A O 1
ATOM 659 N N . HIS A 1 89 ? -3.975 6.124 -2.356 1.00 96.94 89 HIS A N 1
ATOM 660 C CA . HIS A 1 89 ? -5.321 6.615 -2.068 1.00 96.94 89 HIS A CA 1
ATOM 661 C C . HIS A 1 89 ? -5.953 5.840 -0.908 1.00 96.94 89 HIS A C 1
ATOM 663 O O . HIS A 1 89 ? -6.394 6.442 0.068 1.00 96.94 89 HIS A O 1
ATOM 669 N N . SER A 1 90 ? -5.888 4.508 -0.971 1.00 94.88 90 SER A N 1
ATOM 670 C CA . SER A 1 90 ? -6.404 3.632 0.083 1.00 94.88 90 SER A CA 1
ATOM 671 C C . SER A 1 90 ? -5.680 3.872 1.411 1.00 94.88 90 SER A C 1
ATOM 673 O O . SER A 1 90 ? -6.318 3.961 2.455 1.00 94.88 90 SER A O 1
ATOM 675 N N . LEU A 1 91 ? -4.354 4.054 1.381 1.00 95.25 91 LEU A N 1
ATOM 676 C CA . LEU A 1 91 ? -3.532 4.337 2.558 1.00 95.25 91 LEU A CA 1
ATOM 677 C C . LEU A 1 91 ? -4.006 5.613 3.252 1.00 95.25 91 LEU A C 1
ATOM 679 O O . LEU A 1 91 ? -4.232 5.623 4.464 1.00 95.25 91 LEU A O 1
ATOM 683 N N . ARG A 1 92 ? -4.196 6.686 2.476 1.00 95.81 92 ARG A N 1
ATOM 684 C CA . ARG A 1 92 ? -4.717 7.9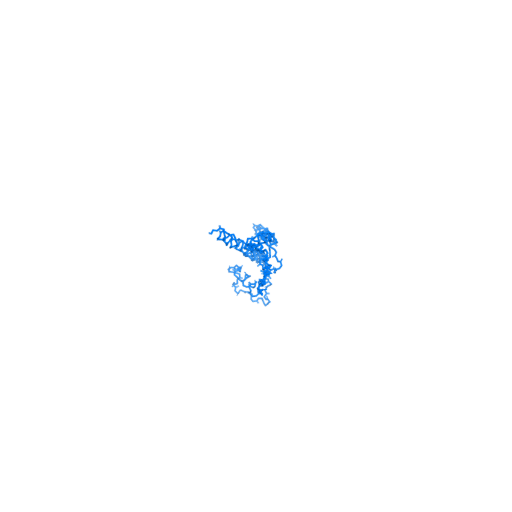55 2.988 1.00 95.81 92 ARG A CA 1
ATOM 685 C C . ARG A 1 92 ? -6.073 7.755 3.661 1.00 95.81 92 ARG A C 1
ATOM 687 O O . ARG A 1 92 ? -6.268 8.259 4.767 1.00 95.81 92 ARG A O 1
ATOM 694 N N . ASP A 1 93 ? -6.980 7.022 3.026 1.00 94.69 93 ASP A N 1
ATOM 695 C CA . ASP A 1 93 ? -8.320 6.789 3.563 1.00 94.69 93 ASP A CA 1
ATOM 696 C C . ASP A 1 93 ? -8.280 6.003 4.878 1.00 94.69 93 ASP A C 1
ATOM 698 O O . ASP A 1 93 ? -8.947 6.390 5.840 1.00 94.69 93 ASP A O 1
ATOM 702 N N . ARG A 1 94 ? -7.446 4.958 4.970 1.00 92.75 94 ARG A N 1
ATOM 703 C CA . ARG A 1 94 ? -7.273 4.174 6.206 1.00 92.75 94 ARG A CA 1
ATOM 704 C C . ARG A 1 94 ? -6.694 4.995 7.349 1.00 92.75 94 ARG A C 1
ATOM 706 O O . ARG A 1 94 ? -7.214 4.936 8.462 1.00 92.75 94 ARG A O 1
ATOM 713 N N . VAL A 1 95 ? -5.692 5.831 7.078 1.00 92.00 95 VAL A N 1
ATOM 714 C CA . VAL A 1 95 ? -5.120 6.743 8.082 1.00 92.00 95 VAL A CA 1
ATOM 715 C C . VAL A 1 95 ? -6.159 7.760 8.563 1.00 92.00 95 VAL A C 1
ATOM 717 O O . VAL A 1 95 ? -6.261 8.015 9.764 1.00 92.00 95 VAL A O 1
ATOM 720 N N . VAL A 1 96 ? -6.966 8.321 7.655 1.00 92.88 96 VAL A N 1
ATOM 721 C CA . VAL A 1 96 ? -8.049 9.251 8.017 1.00 92.88 96 VAL A CA 1
ATOM 722 C C . VAL A 1 96 ? -9.105 8.553 8.875 1.00 92.88 96 VAL A C 1
ATOM 724 O O . VAL A 1 96 ? -9.505 9.100 9.902 1.00 92.88 96 VAL A O 1
ATOM 727 N N . GLN A 1 97 ? -9.527 7.342 8.505 1.00 89.69 97 GLN A N 1
ATOM 728 C CA . GLN A 1 97 ? -10.490 6.552 9.280 1.00 89.69 97 GLN A CA 1
ATOM 729 C C . GLN A 1 97 ? -9.955 6.230 10.683 1.00 89.69 97 GLN A C 1
ATOM 731 O O . GLN A 1 97 ? -10.649 6.478 11.670 1.00 89.69 97 GLN A O 1
ATOM 736 N N . ALA A 1 98 ? -8.702 5.779 10.792 1.00 88.06 98 ALA A N 1
ATOM 737 C CA . ALA A 1 98 ? -8.068 5.501 12.080 1.00 88.06 98 ALA A CA 1
ATOM 738 C C . ALA A 1 98 ? -7.992 6.764 12.955 1.00 88.06 98 ALA A C 1
ATOM 740 O O . ALA A 1 98 ? -8.326 6.732 14.139 1.00 88.06 98 ALA A O 1
ATOM 741 N N . ALA A 1 99 ? -7.624 7.909 12.370 1.00 87.69 99 ALA A N 1
ATOM 742 C CA . ALA A 1 99 ? -7.576 9.182 13.083 1.00 87.69 99 ALA A CA 1
ATOM 743 C C . ALA A 1 99 ? -8.958 9.638 13.584 1.00 87.69 99 ALA A C 1
ATOM 745 O O . ALA A 1 99 ? -9.061 10.182 14.686 1.00 87.69 99 ALA A O 1
ATOM 746 N N . LEU A 1 100 ? -10.023 9.414 12.805 1.00 87.62 100 LEU A N 1
ATOM 747 C CA . LEU A 1 100 ? -11.395 9.731 13.211 1.00 87.62 100 LEU A CA 1
ATOM 748 C C . LEU A 1 100 ? -11.843 8.878 14.401 1.00 87.62 100 LEU A C 1
ATOM 750 O O . LEU A 1 100 ? -12.363 9.430 15.372 1.00 87.62 100 LEU A O 1
ATOM 754 N N . ILE A 1 101 ? -11.573 7.573 14.362 1.00 85.44 101 ILE A N 1
ATOM 755 C CA . ILE A 1 101 ? -11.901 6.636 15.446 1.00 85.44 101 ILE A CA 1
ATOM 756 C C . ILE A 1 101 ? -11.146 7.010 16.728 1.00 85.44 101 ILE A C 1
ATOM 758 O O . ILE A 1 101 ? -11.745 7.147 17.795 1.00 85.44 101 ILE A O 1
ATOM 762 N N . LEU A 1 102 ? -9.844 7.290 16.621 1.00 81.00 102 LEU A N 1
ATOM 763 C CA . LEU A 1 102 ? -9.025 7.733 17.756 1.00 81.00 102 LEU A CA 1
ATOM 764 C C . LEU A 1 102 ? -9.450 9.099 18.312 1.00 81.00 102 LEU A C 1
ATOM 766 O O . LEU A 1 102 ? -9.245 9.389 19.490 1.00 81.00 102 LEU A O 1
ATOM 770 N N . LYS A 1 103 ? -10.018 9.975 17.478 1.00 81.44 103 LYS A N 1
ATOM 771 C CA . LYS A 1 103 ? -10.562 11.261 17.928 1.00 81.44 103 LYS A CA 1
ATOM 772 C C . LYS A 1 103 ? -11.873 11.070 18.689 1.00 81.44 103 LYS A C 1
ATOM 774 O O . LYS A 1 103 ? -12.077 11.741 19.699 1.00 81.44 103 LYS A O 1
ATOM 779 N N . GLN A 1 104 ? -12.742 10.182 18.212 1.00 77.88 104 GLN A N 1
ATOM 780 C CA . GLN A 1 104 ? -14.013 9.860 18.864 1.00 77.88 104 GLN A CA 1
ATOM 781 C C . GLN A 1 104 ? -13.791 9.178 20.220 1.00 77.88 104 GLN A C 1
ATOM 783 O O . GLN A 1 104 ? -14.458 9.532 21.187 1.00 77.88 104 GLN A O 1
ATOM 788 N N . SER A 1 105 ? -12.783 8.308 20.333 1.00 71.94 105 SER A N 1
ATOM 789 C CA . SER A 1 105 ? -12.465 7.597 21.582 1.00 71.94 105 SER A CA 1
ATOM 790 C C . SER A 1 105 ? -11.880 8.471 22.699 1.00 71.94 105 SER A C 1
ATOM 792 O O . SER A 1 105 ? -11.843 8.054 23.853 1.00 71.94 105 SER A O 1
ATOM 794 N N . ARG A 1 106 ? -11.422 9.692 22.386 1.00 67.06 106 ARG A N 1
ATOM 795 C CA . ARG A 1 106 ? -10.931 10.671 23.376 1.00 67.06 106 ARG A CA 1
ATOM 796 C C . ARG A 1 106 ? -12.041 11.498 24.027 1.00 67.06 106 ARG A C 1
ATOM 798 O O . ARG A 1 106 ? -11.744 12.288 24.923 1.00 67.06 106 ARG A O 1
ATOM 805 N N . GLN A 1 107 ? -13.292 11.369 23.580 1.00 62.81 107 GLN A N 1
ATOM 806 C CA . GLN A 1 107 ? -14.413 11.955 24.309 1.00 62.81 107 GLN A CA 1
ATOM 807 C C . GLN A 1 107 ? -14.668 11.127 25.576 1.00 62.81 107 GLN A C 1
ATOM 809 O O . GLN A 1 107 ? -14.642 9.901 25.498 1.00 62.81 107 GLN A O 1
ATOM 814 N N . PRO A 1 108 ? -14.874 11.761 26.744 1.00 54.97 108 PRO A N 1
ATOM 815 C CA . PRO A 1 108 ? -15.105 11.042 27.988 1.00 54.97 108 PRO A CA 1
ATOM 816 C C . PRO A 1 108 ? -16.472 10.357 27.914 1.00 54.97 108 PRO A C 1
ATOM 818 O O . PRO A 1 108 ? -17.496 10.965 28.216 1.00 54.97 108 PRO A O 1
ATOM 821 N N . MET A 1 109 ? -16.491 9.104 27.467 1.00 54.81 109 MET A N 1
ATOM 822 C CA . MET A 1 109 ? -17.607 8.210 27.731 1.00 54.81 109 MET A CA 1
ATOM 823 C C . MET A 1 109 ? -17.394 7.586 29.115 1.00 54.81 109 MET A C 1
ATOM 825 O O . MET A 1 109 ? -16.288 7.187 29.477 1.00 54.81 109 MET A O 1
ATOM 829 N N . GLU A 1 110 ? -18.475 7.619 29.891 1.00 56.25 110 GLU A N 1
ATOM 830 C CA . GLU A 1 110 ? -18.776 6.872 31.121 1.00 56.25 110 GLU A CA 1
ATOM 831 C C . GLU A 1 110 ? -18.198 5.429 31.126 1.00 56.25 110 GLU A C 1
ATOM 833 O O . GLU A 1 110 ? -17.846 4.907 30.069 1.00 56.25 110 GLU A O 1
ATOM 838 N N . PRO A 1 111 ? -18.032 4.786 32.303 1.00 52.88 111 PRO A N 1
ATOM 839 C CA . PRO A 1 111 ? -17.017 3.756 32.551 1.00 52.88 111 PRO A CA 1
ATOM 840 C C . PRO A 1 111 ? -16.944 2.636 31.502 1.00 52.88 111 PRO A C 1
ATOM 842 O O . PRO A 1 111 ? -17.959 2.048 31.141 1.00 52.88 111 PRO A O 1
ATOM 845 N N . ALA A 1 112 ? -15.697 2.345 31.099 1.00 56.69 112 ALA A N 1
ATOM 846 C CA . ALA A 1 112 ? -15.232 1.350 30.130 1.00 56.69 112 ALA A CA 1
ATOM 847 C C . ALA A 1 112 ? -16.204 0.179 29.908 1.00 56.69 112 ALA A C 1
ATOM 849 O O . ALA A 1 112 ? -16.206 -0.815 30.640 1.00 56.69 112 ALA A O 1
ATOM 850 N N . SER A 1 113 ? -17.034 0.324 28.878 1.00 57.22 113 SER A N 1
ATOM 851 C CA . SER A 1 113 ? -17.885 -0.727 28.341 1.00 57.22 113 SER A CA 1
ATOM 852 C C . SER A 1 113 ? -17.115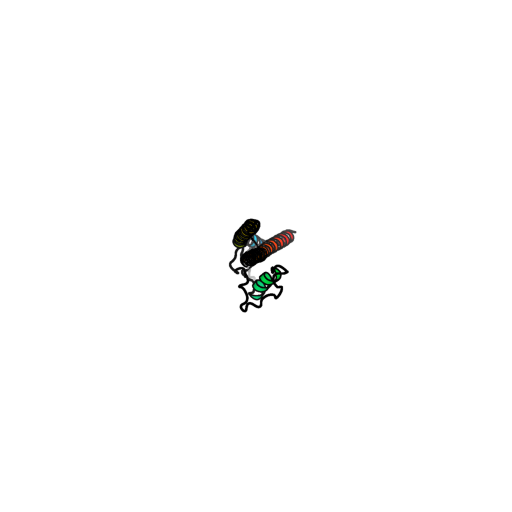 -1.536 27.288 1.00 57.22 113 SER A C 1
ATOM 854 O O . SER A 1 113 ? -16.074 -1.114 26.782 1.00 57.22 113 SER A O 1
ATOM 856 N N . ILE A 1 114 ? -17.669 -2.693 26.924 1.00 58.34 114 ILE A N 1
ATOM 857 C CA . ILE A 1 114 ? -17.227 -3.571 25.824 1.00 58.34 114 ILE A CA 1
ATOM 858 C C . ILE A 1 114 ? -16.999 -2.789 24.507 1.00 58.34 114 ILE A C 1
ATOM 860 O O . ILE A 1 114 ? -16.177 -3.186 23.689 1.00 58.34 114 ILE A O 1
ATOM 864 N N . GLU A 1 115 ? -17.645 -1.630 24.337 1.00 61.91 115 GLU A N 1
ATOM 865 C CA . GLU A 1 115 ? -17.526 -0.768 23.155 1.00 61.91 115 GLU A CA 1
ATOM 866 C C . GLU A 1 115 ? -16.128 -0.137 22.999 1.00 61.91 115 GLU A C 1
ATOM 868 O O . GLU A 1 115 ? -15.729 0.213 21.890 1.00 61.91 115 GLU A O 1
ATOM 873 N N . GLN A 1 116 ? -15.355 0.008 24.083 1.00 63.84 116 GLN A N 1
ATOM 874 C CA . GLN A 1 116 ? -14.023 0.622 24.024 1.00 63.84 116 GLN A CA 1
ATOM 875 C C . GLN A 1 116 ? -12.956 -0.331 23.455 1.00 63.84 116 GLN A C 1
ATOM 877 O O . GLN A 1 116 ? -12.029 0.127 22.778 1.00 63.84 116 GLN A O 1
ATOM 882 N N . ASP A 1 117 ? -13.109 -1.640 23.684 1.00 67.25 117 ASP A N 1
ATOM 883 C CA . ASP A 1 117 ? -12.248 -2.672 23.094 1.00 67.25 117 ASP A CA 1
ATOM 884 C C . ASP A 1 117 ? -12.523 -2.804 21.585 1.00 67.25 117 ASP A C 1
ATOM 886 O O . ASP A 1 117 ? -11.582 -2.787 20.793 1.00 67.25 117 ASP A O 1
ATOM 890 N N . ASP A 1 118 ? -13.795 -2.770 21.166 1.00 73.81 118 ASP A N 1
ATOM 891 C CA . ASP A 1 118 ? -14.182 -2.831 19.746 1.00 73.81 118 ASP A CA 1
ATOM 892 C C . ASP A 1 118 ? -13.625 -1.642 18.931 1.00 73.81 118 ASP A C 1
ATOM 894 O O . ASP A 1 118 ? -13.162 -1.793 17.797 1.00 73.81 118 ASP A O 1
ATOM 898 N N . VAL A 1 119 ? -13.619 -0.438 19.515 1.00 75.75 119 VAL A N 1
ATOM 899 C CA . VAL A 1 119 ? -13.064 0.784 18.898 1.00 75.75 119 VAL A CA 1
ATOM 900 C C . VAL A 1 119 ? -11.546 0.698 18.734 1.00 75.75 119 VAL A C 1
ATOM 902 O O . VAL A 1 119 ? -10.994 1.153 17.725 1.00 75.75 119 VAL A O 1
ATOM 905 N N . ARG A 1 120 ? -10.854 0.126 19.725 1.00 75.75 120 ARG A N 1
ATOM 906 C CA . ARG A 1 120 ? -9.405 -0.080 19.671 1.00 75.75 120 ARG A CA 1
ATOM 907 C C . ARG A 1 120 ? -9.044 -1.113 18.609 1.00 75.75 120 ARG A C 1
ATOM 909 O O . ARG A 1 120 ? -8.125 -0.855 17.832 1.00 75.75 120 ARG A O 1
ATOM 916 N N . ASP A 1 121 ? -9.768 -2.223 18.554 1.00 78.69 121 ASP A N 1
ATOM 917 C CA . ASP A 1 121 ? -9.538 -3.289 17.578 1.00 78.69 121 ASP A CA 1
ATOM 918 C C . ASP A 1 121 ? -9.759 -2.780 16.147 1.00 78.69 121 ASP A C 1
ATOM 920 O O . ASP A 1 121 ? -8.887 -2.948 15.293 1.00 78.69 121 ASP A O 1
ATOM 924 N N . ALA A 1 122 ? -10.832 -2.017 15.909 1.00 81.44 122 ALA A N 1
ATOM 925 C CA . ALA A 1 122 ? -11.080 -1.384 14.613 1.00 81.44 122 ALA A CA 1
ATOM 926 C C . ALA A 1 122 ? -9.963 -0.406 14.197 1.00 81.44 122 ALA A C 1
ATOM 928 O O . ALA A 1 122 ? -9.558 -0.371 13.034 1.00 81.44 122 ALA A O 1
ATOM 929 N N . ALA A 1 123 ? -9.433 0.392 15.132 1.00 82.81 123 ALA A N 1
ATOM 930 C CA . ALA A 1 123 ? -8.314 1.291 14.842 1.00 82.81 123 ALA A CA 1
ATOM 931 C C . ALA A 1 123 ? -7.027 0.522 14.501 1.00 82.81 123 ALA A C 1
ATOM 933 O O . ALA A 1 123 ? -6.283 0.935 13.610 1.00 82.81 123 ALA A O 1
ATOM 934 N N . VAL A 1 124 ? -6.764 -0.590 15.192 1.00 81.88 124 VAL A N 1
ATOM 935 C CA . VAL A 1 124 ? -5.605 -1.454 14.930 1.00 81.88 124 VAL A CA 1
ATOM 936 C C . VAL A 1 124 ? -5.716 -2.120 13.561 1.00 81.88 124 VAL A C 1
ATOM 938 O O . VAL A 1 124 ? -4.729 -2.120 12.825 1.00 81.88 124 VAL A O 1
ATOM 941 N N . ASP A 1 125 ? -6.894 -2.618 13.184 1.00 83.75 125 ASP A N 1
ATOM 942 C CA . ASP A 1 125 ? -7.110 -3.218 11.864 1.00 83.75 125 ASP A CA 1
ATOM 943 C C . ASP A 1 125 ? -6.871 -2.193 10.744 1.00 83.75 125 ASP A C 1
ATOM 945 O O . ASP A 1 125 ? -6.130 -2.469 9.803 1.00 83.75 125 ASP A O 1
ATOM 949 N N . LEU A 1 126 ? -7.370 -0.961 10.883 1.00 88.06 126 LEU A N 1
ATOM 950 C CA . LEU A 1 126 ? -7.114 0.104 9.903 1.00 88.06 126 LEU A CA 1
ATOM 951 C C . LEU A 1 126 ? -5.630 0.476 9.790 1.00 88.06 126 LEU A C 1
ATOM 953 O O . LEU A 1 126 ? -5.151 0.775 8.695 1.00 88.06 126 LEU A O 1
ATOM 957 N N . LEU A 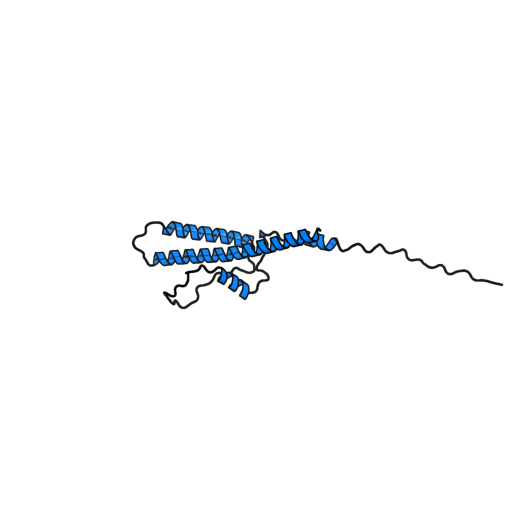1 127 ? -4.895 0.469 10.905 1.00 87.06 127 LEU A N 1
ATOM 958 C CA . LEU A 1 127 ? -3.450 0.710 10.900 1.00 87.06 127 LEU A CA 1
ATOM 959 C C . LEU A 1 127 ? -2.682 -0.448 10.258 1.00 87.06 127 LEU A C 1
ATOM 961 O O . LEU A 1 127 ? -1.703 -0.212 9.556 1.00 87.06 127 LEU A O 1
ATOM 965 N N . HIS A 1 128 ? -3.138 -1.681 10.458 1.00 86.94 128 HIS A N 1
ATOM 966 C CA . HIS A 1 128 ? -2.582 -2.852 9.794 1.00 86.94 128 HIS A CA 1
ATOM 967 C C . HIS A 1 128 ? -2.820 -2.814 8.276 1.00 86.94 128 HIS A C 1
ATOM 969 O O . HIS A 1 128 ? -1.888 -3.029 7.499 1.00 86.94 128 HIS A O 1
ATOM 975 N N . GLU A 1 129 ? -4.035 -2.462 7.841 1.00 90.44 129 GLU A N 1
ATOM 976 C CA . GLU A 1 129 ? -4.338 -2.228 6.425 1.00 90.44 129 GLU A CA 1
ATOM 977 C C . GLU A 1 129 ? -3.438 -1.135 5.839 1.00 90.44 129 GLU A C 1
ATOM 979 O O . GLU A 1 129 ? -2.844 -1.314 4.775 1.00 90.44 129 GLU A O 1
ATOM 984 N N . ALA A 1 130 ? -3.285 -0.016 6.555 1.00 91.75 130 ALA A N 1
ATOM 985 C CA . ALA A 1 130 ? -2.395 1.070 6.162 1.00 91.75 130 ALA A CA 1
ATOM 986 C C . ALA A 1 130 ? -0.935 0.600 6.027 1.00 91.75 130 ALA A C 1
ATOM 988 O O . ALA A 1 130 ? -0.280 0.936 5.045 1.00 91.75 130 ALA A O 1
ATOM 989 N N . ALA A 1 131 ? -0.430 -0.214 6.956 1.00 90.25 131 ALA A N 1
ATOM 990 C CA . ALA A 1 131 ? 0.926 -0.757 6.878 1.00 90.25 131 ALA A CA 1
ATOM 991 C C . ALA A 1 131 ? 1.116 -1.665 5.650 1.00 90.25 131 ALA A C 1
ATOM 993 O O . ALA A 1 131 ? 2.082 -1.506 4.905 1.00 90.25 131 ALA A O 1
ATOM 994 N N . CYS A 1 132 ? 0.153 -2.545 5.359 1.00 90.06 132 CYS A N 1
ATOM 995 C CA . CYS A 1 132 ? 0.197 -3.380 4.155 1.00 90.06 132 CYS A CA 1
ATOM 996 C C . CYS A 1 132 ? 0.215 -2.534 2.872 1.00 90.06 132 CYS A C 1
ATOM 998 O O . CYS A 1 132 ? 0.992 -2.802 1.958 1.00 90.06 132 CYS A O 1
ATOM 1000 N N . LEU A 1 133 ? -0.619 -1.491 2.809 1.00 93.81 133 LEU A N 1
ATOM 1001 C CA . LEU A 1 133 ? -0.670 -0.557 1.680 1.00 93.81 133 LEU A CA 1
ATOM 1002 C C . LEU A 1 133 ? 0.624 0.252 1.533 1.00 93.81 133 LEU A C 1
ATOM 1004 O O . LEU A 1 133 ? 1.049 0.518 0.410 1.00 93.81 133 LEU A O 1
ATOM 1008 N N . LEU A 1 134 ? 1.264 0.618 2.646 1.00 94.06 134 LEU A N 1
ATOM 1009 C CA . LEU A 1 134 ? 2.574 1.262 2.640 1.00 94.06 134 LEU A CA 1
ATOM 1010 C C . LEU A 1 134 ? 3.639 0.338 2.038 1.00 94.06 134 LEU A C 1
ATOM 1012 O O . LEU A 1 134 ? 4.386 0.789 1.176 1.00 94.06 134 LEU A O 1
ATOM 1016 N N . GLY A 1 135 ? 3.639 -0.953 2.386 1.00 91.75 135 GLY A N 1
ATOM 1017 C CA . GLY A 1 135 ? 4.549 -1.939 1.789 1.00 91.75 135 GLY A CA 1
ATOM 1018 C C . GLY A 1 135 ? 4.430 -2.025 0.261 1.00 91.75 135 GLY A C 1
ATOM 1019 O O . GLY A 1 135 ? 5.436 -2.080 -0.442 1.00 91.75 135 GLY A O 1
ATOM 1020 N N . VAL A 1 136 ? 3.209 -1.931 -0.282 1.00 93.12 136 VAL A N 1
ATOM 1021 C CA . VAL A 1 136 ? 2.984 -1.864 -1.741 1.00 93.12 136 VAL A CA 1
ATOM 1022 C C . VAL A 1 136 ? 3.649 -0.629 -2.360 1.00 93.12 136 VAL A C 1
ATOM 1024 O O . VAL A 1 136 ? 4.242 -0.706 -3.438 1.00 93.12 136 VAL A O 1
ATOM 1027 N N . VAL A 1 137 ? 3.564 0.521 -1.686 1.00 95.12 137 VAL A N 1
ATOM 1028 C CA . VAL A 1 137 ? 4.197 1.767 -2.141 1.00 95.12 137 VAL A CA 1
ATOM 1029 C C . VAL A 1 137 ? 5.720 1.670 -2.055 1.00 95.12 137 VAL A C 1
ATOM 1031 O O . VAL A 1 137 ? 6.403 2.084 -2.990 1.00 95.12 137 VAL A O 1
ATOM 1034 N N . GLU A 1 138 ? 6.252 1.102 -0.974 1.00 94.06 138 GLU A N 1
ATOM 1035 C CA . GLU A 1 138 ? 7.691 0.899 -0.782 1.00 94.06 138 GLU A CA 1
ATOM 1036 C C . GLU A 1 138 ? 8.292 0.016 -1.876 1.00 94.06 138 GLU A C 1
ATOM 1038 O O . GLU A 1 138 ? 9.322 0.381 -2.442 1.00 94.06 138 GLU A O 1
ATOM 1043 N N . MET A 1 139 ? 7.619 -1.080 -2.245 1.00 91.50 139 MET A N 1
ATOM 1044 C CA . MET A 1 139 ? 8.034 -1.920 -3.374 1.00 91.50 139 MET A CA 1
ATOM 1045 C C . MET A 1 139 ? 8.131 -1.115 -4.672 1.00 91.50 139 MET A C 1
ATOM 1047 O O . MET A 1 139 ? 9.164 -1.134 -5.337 1.00 91.50 139 MET A O 1
ATOM 1051 N N . ALA A 1 140 ? 7.092 -0.343 -5.003 1.00 92.25 140 ALA A N 1
ATOM 1052 C CA . ALA A 1 140 ? 7.079 0.462 -6.223 1.00 92.25 140 ALA A CA 1
ATOM 1053 C C . ALA A 1 140 ? 8.195 1.525 -6.243 1.00 92.25 140 ALA A C 1
ATOM 1055 O O . ALA A 1 140 ? 8.784 1.792 -7.294 1.00 92.25 140 ALA A O 1
ATOM 1056 N N . VAL A 1 141 ? 8.489 2.142 -5.092 1.00 92.50 141 VAL A N 1
ATOM 1057 C CA . VAL A 1 141 ? 9.587 3.111 -4.942 1.00 92.50 141 VAL A CA 1
ATOM 1058 C C . VAL A 1 141 ? 10.946 2.423 -5.074 1.00 92.50 141 VAL A C 1
ATOM 1060 O O . VAL A 1 141 ? 11.834 2.961 -5.733 1.00 92.50 141 VAL A O 1
ATOM 1063 N N . PHE A 1 142 ? 11.109 1.236 -4.491 1.00 91.75 142 PHE A N 1
ATOM 1064 C CA . PHE A 1 142 ? 12.344 0.463 -4.580 1.00 91.75 142 PHE A CA 1
ATOM 1065 C C . PHE A 1 142 ? 12.642 0.027 -6.020 1.00 91.75 142 PHE A C 1
ATOM 1067 O O . PHE A 1 142 ? 13.751 0.246 -6.505 1.00 91.75 142 PHE A O 1
ATOM 1074 N N . GLU A 1 143 ? 11.648 -0.516 -6.727 1.00 89.12 143 GLU A N 1
ATOM 1075 C CA . GLU A 1 143 ? 11.756 -0.869 -8.150 1.00 89.12 143 GLU A CA 1
ATOM 1076 C C . GLU A 1 143 ? 12.150 0.339 -9.007 1.00 89.12 143 GLU A C 1
ATOM 1078 O O . GLU A 1 143 ? 12.986 0.242 -9.905 1.00 89.12 143 GLU A O 1
ATOM 1083 N N . GLU A 1 144 ? 11.555 1.499 -8.725 1.00 90.12 144 GLU A N 1
ATOM 1084 C CA . GLU A 1 144 ? 11.875 2.739 -9.422 1.00 90.12 144 GLU A CA 1
ATOM 1085 C C . GLU A 1 144 ? 13.309 3.204 -9.158 1.00 90.12 144 GLU A C 1
ATOM 1087 O O . GLU A 1 144 ? 14.000 3.605 -10.093 1.00 90.12 144 GLU A O 1
ATOM 1092 N N . HIS A 1 145 ? 13.765 3.135 -7.911 1.00 88.38 145 HIS A N 1
ATOM 1093 C CA . HIS A 1 145 ? 15.134 3.484 -7.557 1.00 88.38 145 HIS A CA 1
ATOM 1094 C C . HIS A 1 145 ? 16.149 2.535 -8.217 1.00 88.38 145 HIS A C 1
ATOM 1096 O O . HIS A 1 145 ? 17.127 2.994 -8.802 1.00 88.38 145 HIS A O 1
ATOM 1102 N N . ASP A 1 146 ? 15.915 1.220 -8.173 1.00 87.06 146 ASP A N 1
ATOM 1103 C CA . ASP A 1 146 ? 16.787 0.231 -8.822 1.00 87.06 146 ASP A CA 1
ATOM 1104 C C . ASP A 1 146 ? 16.870 0.457 -10.340 1.00 87.06 146 ASP A C 1
ATOM 1106 O O . ASP A 1 146 ? 17.955 0.401 -10.924 1.00 87.06 146 ASP A O 1
ATOM 1110 N N . PHE A 1 147 ? 15.745 0.804 -10.972 1.00 84.88 147 PHE A N 1
ATOM 1111 C CA . PHE A 1 147 ? 15.725 1.203 -12.376 1.00 84.88 147 PHE A CA 1
ATOM 1112 C C . PHE A 1 147 ? 16.590 2.444 -12.637 1.00 84.88 147 PHE A C 1
ATOM 1114 O O . PHE A 1 147 ? 17.421 2.416 -13.543 1.00 84.88 147 PHE A O 1
ATOM 1121 N N . GLN A 1 148 ? 16.436 3.510 -11.844 1.00 85.06 148 GLN A N 1
ATOM 1122 C CA . GLN A 1 148 ? 17.229 4.739 -11.992 1.00 85.06 148 GLN A CA 1
ATOM 1123 C C . GLN A 1 148 ? 18.731 4.472 -11.850 1.00 85.06 148 GLN A C 1
ATOM 1125 O O . GLN A 1 148 ? 19.512 4.923 -12.682 1.00 85.06 148 GLN A O 1
ATOM 1130 N N . VAL A 1 149 ? 19.133 3.671 -10.861 1.00 86.19 149 VAL A N 1
ATOM 1131 C CA . VAL A 1 149 ? 20.545 3.318 -10.641 1.00 86.19 149 VAL A CA 1
ATOM 1132 C C . VAL A 1 149 ? 21.112 2.495 -11.798 1.00 86.19 149 VAL A C 1
ATOM 1134 O O . VAL A 1 149 ? 22.246 2.718 -12.225 1.00 86.19 149 VAL A O 1
ATOM 1137 N N . LYS A 1 150 ? 20.354 1.521 -12.316 1.00 82.44 150 LYS A N 1
ATOM 1138 C CA . LYS A 1 150 ? 20.782 0.720 -13.475 1.00 82.44 150 LYS A CA 1
ATOM 1139 C C . LYS A 1 150 ? 20.901 1.572 -14.734 1.00 82.44 150 LYS A C 1
ATOM 1141 O O . LYS A 1 150 ? 21.866 1.404 -15.471 1.00 82.44 150 LYS A O 1
ATOM 1146 N N . TRP A 1 151 ? 19.963 2.494 -14.932 1.00 79.50 151 TRP A N 1
ATOM 1147 C CA . TRP A 1 151 ? 19.971 3.448 -16.036 1.00 79.50 151 TRP A CA 1
ATOM 1148 C C . TRP A 1 151 ? 21.181 4.385 -15.984 1.00 79.50 151 TRP A C 1
ATOM 1150 O O . TRP A 1 151 ? 21.865 4.584 -16.979 1.00 79.50 151 TRP A O 1
ATOM 1160 N N . GLU A 1 152 ? 21.507 4.930 -14.812 1.00 77.81 152 GLU A N 1
ATOM 1161 C CA . GLU A 1 152 ? 22.713 5.748 -14.649 1.00 77.81 152 GLU A CA 1
ATOM 1162 C C . GLU A 1 152 ? 23.982 4.962 -14.993 1.00 77.81 152 GLU A C 1
ATOM 1164 O O . GLU A 1 152 ? 24.881 5.498 -15.633 1.00 77.81 152 GLU A O 1
ATOM 1169 N N . ARG A 1 153 ? 24.048 3.677 -14.624 1.00 78.94 153 ARG A N 1
ATOM 1170 C CA . ARG A 1 153 ? 25.190 2.809 -14.947 1.00 78.94 153 ARG A CA 1
ATOM 1171 C C . ARG A 1 153 ? 25.300 2.444 -16.424 1.00 78.94 153 ARG A C 1
ATOM 1173 O O . ARG A 1 153 ? 26.403 2.142 -16.847 1.00 78.94 153 ARG A O 1
ATOM 1180 N N . SER A 1 154 ? 24.208 2.422 -17.188 1.00 75.75 154 SER A N 1
ATOM 1181 C CA . SER A 1 154 ? 24.274 2.142 -18.630 1.00 75.75 154 SER A CA 1
ATOM 1182 C C . SER A 1 154 ? 24.732 3.350 -19.451 1.00 75.75 154 SER A C 1
ATOM 1184 O O . SER A 1 154 ? 25.081 3.194 -20.615 1.00 75.75 154 SER A O 1
ATOM 118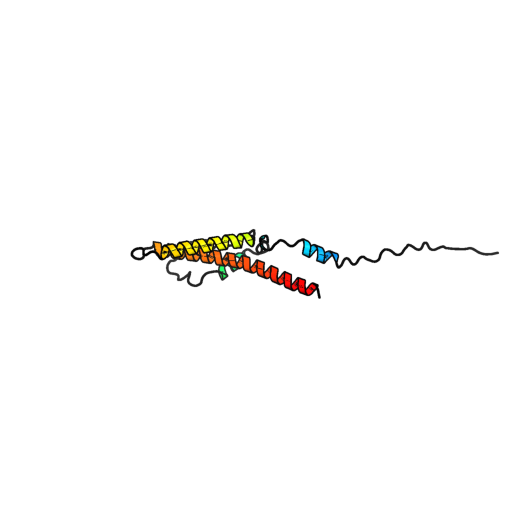6 N N . LEU A 1 155 ? 24.748 4.547 -18.857 1.00 69.44 155 LEU A N 1
ATOM 1187 C CA . LEU A 1 155 ? 25.182 5.784 -19.512 1.00 69.44 155 LEU A CA 1
ATOM 1188 C C . LEU A 1 155 ? 26.699 6.053 -19.414 1.00 69.44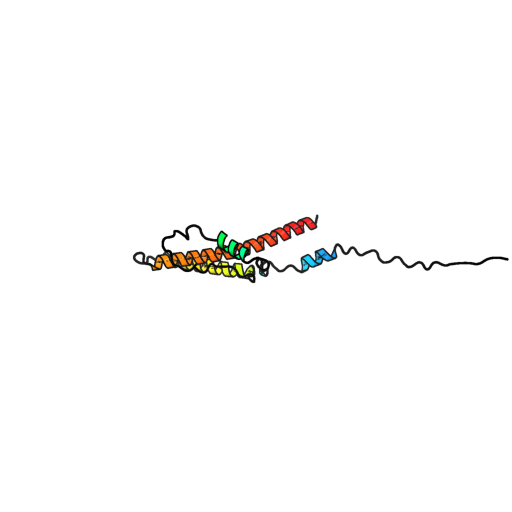 155 LEU A C 1
ATOM 1190 O O . LEU A 1 155 ? 27.167 7.003 -20.046 1.00 69.44 155 LEU A O 1
ATOM 1194 N N . TYR A 1 156 ? 27.456 5.259 -18.645 1.00 60.34 156 TYR A N 1
ATOM 1195 C CA . TYR A 1 156 ? 28.901 5.422 -18.399 1.00 60.34 156 TYR A CA 1
ATOM 1196 C C . TYR A 1 156 ? 29.683 4.138 -18.678 1.00 60.34 156 TYR A C 1
ATOM 1198 O O . TYR A 1 156 ? 30.851 4.265 -19.112 1.00 60.34 156 TYR A O 1
#

Foldseek 3Di:
DDDDDDDDDPDDDDDDDPPPPVVVVVVVVVVPDDPLQADQLLQPPDPVVLVVLLVVLQDPPPDPPPDPPPDPDDGDGDDSNQGLNNLVVLLVVLVVVLVVLVVVLPPDDDPDDPVNVVSVNSSSRSSSSNSSSVVSNVSSVVVVVVVVVVVVVVVD

Sequence (156 aa):
MAMPAGGGDGGEPPGPPPTCAADAADDDLVRRRIPLLHRQPLHGESEAFLDFLADINEVPGRREPRHARHGGWPRFVPSRAMTTGGALHSLRDRVVQAALILKQSRQPMEPASIEQDDVRDAAVDLLHEAACLLGVVEMAVFEEHDFQVKWERSLY